Protein AF-A0A3N1LJ69-F1 (afdb_monomer_lite)

Secondary structure (DSSP, 8-state):
---SSS--EEEEEEEPTTSSTT-EEEEEEEHHHHHHHHHHHHS-PPPS-HHHHHHHHHHTHHHHHHHHHHHHHTT--EEETTEEEEEE-HHHHHH--

Foldseek 3Di:
DDDPPPFDWDWDFAFQPPDDPGQTEIEIETLLLLQVVCCVPPVDGDDPDPVSSVVSCVVCVVVSRVLQNVCVVVVNWDDPPPHTYRYHYNVSSVPSD

Radius of gyration: 13.35 Å; chains: 1; bounding box: 34×28×37 Å

Organism: NCBI:txid94

Sequence (97 aa):
MDDCEGQPAVNFRAHVEGTAPRELVSCRIQHAALDMLLTQAAGIGVGDDQSALEAAAEQFRPIILAIATAKFDCGDWLLDGSRKVVVVRLDDVSTAR

Structure (mmCIF, N/CA/C/O backbone):
data_AF-A0A3N1LJ69-F1
#
_entry.id   AF-A0A3N1LJ69-F1
#
loop_
_atom_site.group_PDB
_atom_site.id
_atom_site.type_symbol
_atom_site.label_atom_id
_atom_site.label_alt_id
_atom_site.label_comp_id
_atom_site.label_asym_id
_atom_site.label_entity_id
_atom_site.label_seq_id
_atom_site.pdbx_PDB_ins_code
_atom_site.Cartn_x
_atom_site.Cartn_y
_atom_site.Cartn_z
_atom_site.occupancy
_atom_site.B_iso_or_equiv
_atom_site.auth_seq_id
_atom_site.auth_comp_id
_atom_site.auth_asym_id
_atom_site.auth_atom_id
_atom_site.pdbx_PDB_model_num
ATOM 1 N N . MET A 1 1 ? 14.474 -17.854 13.618 1.00 40.12 1 MET A N 1
ATOM 2 C CA . MET A 1 1 ? 13.307 -17.067 13.176 1.00 40.12 1 MET A CA 1
ATOM 3 C C . MET A 1 1 ? 13.914 -15.815 12.587 1.00 40.12 1 MET A C 1
ATOM 5 O O . MET A 1 1 ? 14.344 -14.967 13.353 1.00 40.12 1 MET A O 1
ATOM 9 N N . ASP A 1 2 ? 14.132 -15.816 11.276 1.00 41.03 2 ASP A N 1
ATOM 10 C CA . ASP A 1 2 ? 14.948 -14.803 10.603 1.00 41.03 2 ASP A CA 1
ATOM 11 C C . ASP A 1 2 ? 14.116 -13.564 10.255 1.00 41.03 2 ASP A C 1
ATOM 13 O O . ASP A 1 2 ? 13.139 -13.639 9.512 1.00 41.03 2 ASP A O 1
ATOM 17 N N . ASP A 1 3 ? 14.522 -12.456 10.872 1.00 48.19 3 ASP A N 1
ATOM 18 C CA . ASP A 1 3 ? 14.743 -11.145 10.262 1.00 48.19 3 ASP A CA 1
ATOM 19 C C . ASP A 1 3 ? 13.624 -10.539 9.390 1.00 48.19 3 ASP A C 1
ATOM 21 O O . ASP A 1 3 ? 13.605 -10.610 8.161 1.00 48.19 3 ASP A O 1
ATOM 25 N N . CYS A 1 4 ? 12.693 -9.848 10.050 1.00 47.31 4 CYS A N 1
ATOM 26 C CA . CYS A 1 4 ? 11.896 -8.789 9.418 1.00 47.31 4 CYS A CA 1
ATOM 27 C C . CYS A 1 4 ? 12.252 -7.387 9.950 1.00 47.31 4 CYS A C 1
ATOM 29 O O . CYS A 1 4 ? 11.560 -6.427 9.612 1.00 47.31 4 CYS A O 1
ATOM 31 N N . GLU A 1 5 ? 13.311 -7.245 10.759 1.00 49.00 5 GLU A N 1
ATOM 32 C CA . GLU A 1 5 ? 13.724 -5.955 11.338 1.00 49.00 5 GLU A CA 1
ATOM 33 C C . GLU A 1 5 ? 14.780 -5.202 10.504 1.00 49.00 5 GLU A C 1
ATOM 35 O O . GLU A 1 5 ? 14.994 -4.017 10.750 1.00 49.00 5 GLU A O 1
ATOM 40 N N . GLY A 1 6 ? 15.382 -5.817 9.477 1.00 48.25 6 GLY A N 1
ATOM 41 C CA . GLY A 1 6 ? 16.432 -5.184 8.665 1.00 48.25 6 GLY A CA 1
ATOM 42 C C . GLY A 1 6 ? 16.048 -4.748 7.246 1.00 48.25 6 GLY A C 1
ATOM 43 O O . GLY A 1 6 ? 16.886 -4.179 6.548 1.00 48.25 6 GLY A O 1
ATOM 44 N N . GLN A 1 7 ? 14.828 -5.020 6.768 1.00 50.56 7 GLN A N 1
ATOM 45 C CA . GLN A 1 7 ? 14.513 -4.774 5.355 1.00 50.56 7 GLN A CA 1
ATOM 46 C C . GLN A 1 7 ? 14.296 -3.278 5.059 1.00 50.56 7 GLN A C 1
ATOM 48 O O . GLN A 1 7 ? 13.489 -2.638 5.743 1.00 50.56 7 GLN A O 1
ATOM 53 N N . PRO A 1 8 ? 14.954 -2.717 4.020 1.00 57.78 8 PRO A N 1
ATOM 54 C CA . PRO A 1 8 ? 14.747 -1.334 3.616 1.00 57.78 8 PRO A CA 1
ATOM 55 C C . PRO A 1 8 ? 13.282 -1.145 3.219 1.00 57.78 8 PRO A C 1
ATOM 57 O O . PRO A 1 8 ? 12.743 -1.828 2.343 1.00 57.78 8 PRO A O 1
ATOM 60 N N . ALA A 1 9 ? 12.610 -0.241 3.922 1.00 64.00 9 ALA A N 1
ATOM 61 C CA . ALA A 1 9 ? 11.202 0.037 3.729 1.00 64.00 9 ALA A CA 1
ATOM 62 C C . ALA A 1 9 ? 10.968 1.540 3.802 1.00 64.00 9 ALA A C 1
ATOM 64 O O . ALA A 1 9 ? 11.461 2.214 4.712 1.00 64.00 9 ALA A O 1
ATOM 65 N N . VAL A 1 10 ? 10.190 2.061 2.858 1.00 71.56 10 VAL A N 1
ATOM 66 C CA . VAL A 1 10 ? 9.851 3.482 2.843 1.00 71.56 10 VAL A CA 1
ATOM 67 C C . VAL A 1 10 ? 8.545 3.677 3.610 1.00 71.56 10 VAL A C 1
ATOM 69 O O . VAL A 1 10 ? 7.577 2.928 3.440 1.00 71.56 10 VAL A O 1
ATOM 72 N N . ASN A 1 11 ? 8.543 4.641 4.530 1.00 71.00 11 ASN A N 1
ATOM 73 C CA . ASN A 1 11 ? 7.414 4.904 5.416 1.00 71.00 11 ASN A CA 1
ATOM 74 C C . ASN A 1 11 ? 6.653 6.130 4.911 1.00 71.00 11 ASN A C 1
ATOM 76 O O . ASN A 1 11 ? 7.230 7.204 4.758 1.00 71.00 11 ASN A O 1
ATOM 80 N N . PHE A 1 12 ? 5.344 5.988 4.740 1.00 66.44 12 PHE A N 1
ATOM 81 C CA . PHE A 1 12 ? 4.441 7.061 4.349 1.00 66.44 12 PHE A CA 1
ATOM 82 C C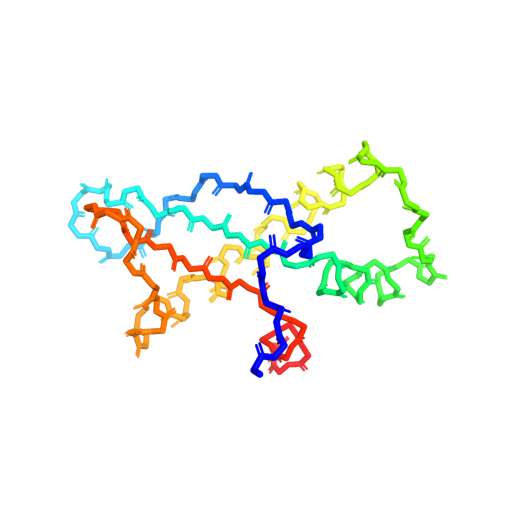 . PHE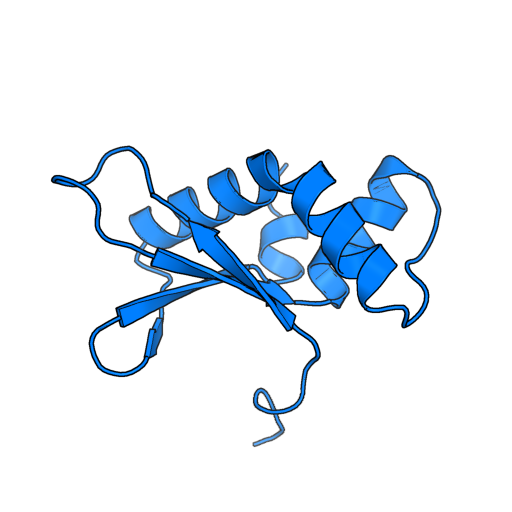 A 1 12 ? 3.362 7.234 5.402 1.00 66.44 12 PHE A C 1
ATOM 84 O O . PHE A 1 12 ? 2.890 6.280 6.021 1.00 66.44 12 PHE A O 1
ATOM 91 N N . ARG A 1 13 ? 2.937 8.480 5.592 1.00 63.62 13 ARG A N 1
ATOM 92 C CA . ARG A 1 13 ? 1.737 8.769 6.375 1.00 63.62 13 ARG A CA 1
ATOM 93 C C . ARG A 1 13 ? 0.543 8.757 5.434 1.00 63.62 13 ARG A C 1
ATOM 95 O O . ARG A 1 13 ? 0.496 9.543 4.487 1.00 63.62 13 ARG A O 1
ATOM 102 N N . ALA A 1 14 ? -0.395 7.861 5.704 1.00 58.88 14 ALA A N 1
ATOM 103 C CA . ALA A 1 14 ? -1.621 7.702 4.947 1.00 58.88 14 ALA A CA 1
ATOM 104 C C . ALA A 1 14 ? -2.818 8.140 5.797 1.00 58.88 14 ALA A C 1
ATOM 106 O O . ALA A 1 14 ? -2.882 7.861 6.995 1.00 58.88 14 ALA A O 1
ATOM 107 N N . HIS A 1 15 ? -3.775 8.822 5.173 1.00 58.06 15 HIS A N 1
ATOM 108 C CA . HIS A 1 15 ? -5.127 8.926 5.712 1.00 58.06 15 HIS A CA 1
ATOM 109 C C . HIS A 1 15 ? -5.973 7.915 4.948 1.00 58.06 15 HIS A C 1
ATOM 111 O O . HIS A 1 15 ? -6.044 7.999 3.724 1.00 58.06 15 HIS A O 1
ATOM 117 N N . VAL A 1 16 ? -6.566 6.960 5.657 1.00 54.16 16 VAL A N 1
ATOM 118 C CA . VAL A 1 16 ? -7.521 6.025 5.059 1.00 54.16 16 VAL A CA 1
ATOM 119 C C . VAL A 1 16 ? -8.876 6.729 4.981 1.00 54.16 16 VAL A C 1
ATOM 121 O O . VAL A 1 16 ? -9.372 7.244 5.987 1.00 54.16 16 VAL A O 1
ATOM 124 N N . GLU A 1 17 ? -9.447 6.820 3.781 1.00 49.53 17 GLU A N 1
ATOM 125 C CA . GLU A 1 17 ? -10.811 7.320 3.593 1.00 49.53 17 GLU A CA 1
ATOM 126 C C . GLU A 1 17 ? -11.815 6.228 3.997 1.00 49.53 17 GLU A C 1
ATOM 128 O O . GLU A 1 17 ? -11.645 5.075 3.624 1.00 49.53 17 GLU A O 1
ATOM 133 N N . GLY A 1 18 ? -12.860 6.577 4.758 1.00 51.00 18 GLY A N 1
ATOM 134 C CA . GLY A 1 18 ? -13.954 5.651 5.107 1.00 51.00 18 GLY A CA 1
ATOM 135 C C . GLY A 1 18 ? -14.117 5.330 6.598 1.00 51.00 18 GLY A C 1
ATOM 136 O O . GLY A 1 18 ? -15.201 4.929 7.015 1.00 51.00 18 GLY A O 1
ATOM 137 N N . THR A 1 19 ? -13.112 5.594 7.434 1.00 47.91 19 THR A N 1
ATOM 138 C CA . THR A 1 19 ? -13.235 5.500 8.901 1.00 47.91 19 THR A CA 1
ATOM 139 C C . THR A 1 19 ? -13.458 6.868 9.550 1.00 47.91 19 THR A C 1
ATOM 141 O O . THR A 1 19 ? -13.047 7.897 9.009 1.00 47.91 19 THR A O 1
ATOM 144 N N . ALA A 1 20 ? -14.121 6.880 10.716 1.00 39.56 20 ALA A N 1
ATOM 145 C CA . ALA A 1 20 ? -14.333 8.059 11.568 1.00 39.56 20 ALA A CA 1
ATOM 146 C C . ALA A 1 20 ? -13.056 8.930 11.675 1.00 39.56 20 ALA A C 1
ATOM 148 O O . ALA A 1 20 ? -11.947 8.415 11.530 1.00 39.56 20 ALA A O 1
ATOM 149 N N . PRO A 1 21 ? -13.183 10.257 11.862 1.00 45.31 21 PRO A N 1
ATOM 150 C CA . PRO A 1 21 ? -12.248 11.234 11.314 1.00 45.31 21 PRO A CA 1
ATOM 151 C C . PRO A 1 21 ? -10.782 10.924 11.652 1.00 45.31 21 PRO A C 1
ATOM 153 O O . PRO A 1 21 ? -10.354 11.088 12.789 1.00 45.31 21 PRO A O 1
ATOM 156 N N . ARG A 1 22 ? -10.005 10.594 10.609 1.00 49.31 22 ARG A N 1
ATOM 157 C CA . ARG A 1 22 ? -8.535 10.692 10.555 1.00 49.31 22 ARG A CA 1
ATOM 158 C C . ARG A 1 22 ? -7.766 9.787 11.527 1.00 49.31 22 ARG A C 1
ATOM 160 O O . ARG A 1 22 ? -6.884 10.264 12.242 1.00 49.31 22 ARG A O 1
ATOM 167 N N . GLU A 1 23 ? -8.013 8.480 11.505 1.00 52.41 23 GLU A N 1
ATOM 168 C CA . GLU A 1 23 ? -7.026 7.545 12.056 1.00 52.41 23 GLU A CA 1
ATOM 169 C C . GLU A 1 23 ? -5.778 7.584 11.149 1.00 52.41 23 GLU A C 1
ATOM 171 O O . GLU A 1 23 ? -5.809 7.174 9.990 1.00 52.41 23 GLU A O 1
ATOM 176 N N . LEU A 1 24 ? -4.700 8.206 11.638 1.00 56.97 24 LEU A N 1
ATOM 177 C CA . LEU A 1 24 ? -3.408 8.264 10.950 1.00 56.97 24 LEU A CA 1
ATOM 178 C C . LEU A 1 24 ? -2.831 6.850 10.905 1.00 56.97 24 LEU A C 1
ATOM 180 O O . LEU A 1 24 ? -2.319 6.357 11.912 1.00 56.97 24 LEU A O 1
ATOM 184 N N . VAL A 1 25 ? -2.905 6.216 9.739 1.00 67.94 25 VAL A N 1
ATOM 185 C CA . VAL A 1 25 ? -2.304 4.905 9.511 1.00 67.94 25 VAL A CA 1
ATOM 186 C C . VAL A 1 25 ? -0.891 5.125 8.986 1.00 67.94 25 VAL A C 1
ATOM 188 O O . VAL A 1 25 ? -0.670 5.804 7.976 1.00 67.94 25 VAL A O 1
ATOM 191 N N . SER A 1 26 ? 0.094 4.569 9.689 1.00 77.75 26 SER A N 1
ATOM 192 C CA . SER A 1 26 ? 1.453 4.505 9.156 1.00 77.75 26 SER A CA 1
ATOM 193 C C . SER A 1 26 ? 1.471 3.426 8.079 1.00 77.75 26 SER A C 1
ATOM 195 O O . SER A 1 26 ? 1.229 2.258 8.369 1.00 77.75 26 SER A O 1
ATOM 197 N N . CYS A 1 27 ? 1.740 3.803 6.835 1.00 79.94 27 CYS A N 1
ATOM 198 C CA . CYS A 1 27 ? 1.912 2.856 5.746 1.00 79.94 27 CYS A CA 1
ATOM 199 C C . CYS A 1 27 ? 3.405 2.604 5.552 1.00 79.94 27 CYS A C 1
ATOM 201 O O . CYS A 1 27 ? 4.185 3.544 5.406 1.00 79.94 27 CYS A O 1
ATOM 203 N N . ARG A 1 28 ? 3.816 1.342 5.534 1.00 81.94 28 ARG A N 1
ATOM 204 C CA . ARG A 1 28 ? 5.193 0.950 5.233 1.00 81.94 28 ARG A CA 1
ATOM 205 C C . ARG A 1 28 ? 5.186 0.077 3.993 1.00 81.94 28 ARG A C 1
ATOM 207 O O . ARG A 1 28 ? 4.553 -0.969 4.011 1.00 81.94 28 ARG A O 1
ATOM 214 N N . ILE A 1 29 ? 5.895 0.474 2.945 1.00 82.81 29 ILE A N 1
ATOM 215 C CA . ILE A 1 29 ? 6.090 -0.378 1.767 1.00 82.81 29 ILE A CA 1
ATOM 216 C C . ILE A 1 29 ? 7.486 -0.989 1.786 1.00 82.81 29 ILE A C 1
ATOM 218 O O . ILE A 1 29 ? 8.467 -0.304 2.082 1.00 82.81 29 ILE A O 1
ATOM 222 N N . GLN A 1 30 ? 7.577 -2.280 1.479 1.00 84.81 30 GLN A N 1
ATOM 223 C CA . GLN A 1 30 ? 8.864 -2.954 1.308 1.00 84.81 30 GLN A CA 1
ATOM 224 C C . GLN A 1 30 ? 9.528 -2.540 -0.007 1.00 84.81 30 GLN A C 1
ATOM 226 O O . GLN A 1 30 ? 8.847 -2.412 -1.024 1.00 84.81 30 GLN A O 1
ATOM 231 N N . HIS A 1 31 ? 10.860 -2.415 -0.008 1.00 81.94 31 HIS A N 1
ATOM 232 C CA . HIS A 1 31 ? 11.628 -2.123 -1.221 1.00 81.94 31 HIS A CA 1
ATOM 233 C C . HIS A 1 31 ? 11.272 -3.079 -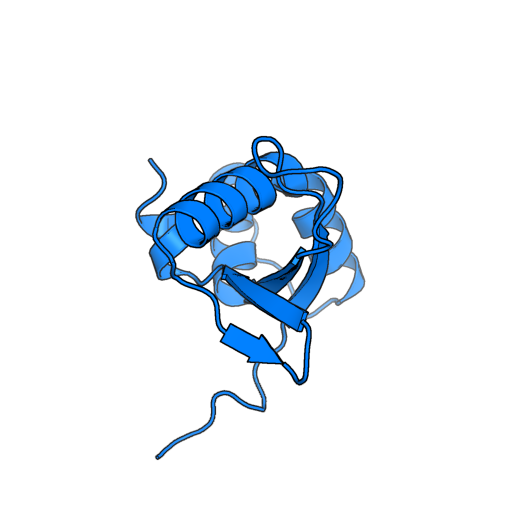2.371 1.00 81.94 31 HIS A C 1
ATOM 235 O O . HIS A 1 31 ? 10.958 -2.614 -3.457 1.00 81.94 31 HIS A O 1
ATOM 241 N N . ALA A 1 32 ? 11.183 -4.388 -2.121 1.00 82.12 32 ALA A N 1
ATOM 242 C CA . ALA A 1 32 ? 10.811 -5.361 -3.153 1.00 82.12 32 ALA A CA 1
ATOM 243 C C . ALA A 1 32 ? 9.440 -5.075 -3.800 1.00 82.12 32 ALA A C 1
ATOM 245 O O . ALA A 1 32 ? 9.286 -5.192 -5.012 1.00 82.12 32 ALA A O 1
ATOM 246 N N . ALA A 1 33 ? 8.446 -4.670 -3.003 1.00 82.94 33 ALA A N 1
ATOM 247 C CA . ALA A 1 33 ? 7.112 -4.332 -3.502 1.00 82.94 33 ALA A CA 1
ATOM 248 C C . ALA A 1 33 ? 7.149 -3.098 -4.412 1.00 82.94 33 ALA A C 1
ATOM 250 O O . ALA A 1 33 ? 6.473 -3.039 -5.436 1.00 82.94 33 ALA A O 1
ATOM 251 N N . LEU A 1 34 ? 7.975 -2.126 -4.034 1.00 80.50 34 LEU A N 1
ATOM 252 C CA . LEU A 1 34 ? 8.189 -0.909 -4.791 1.00 80.50 34 LEU A CA 1
ATOM 253 C C . LEU A 1 34 ? 8.968 -1.177 -6.089 1.00 80.50 34 LEU A C 1
ATOM 255 O O . LEU A 1 34 ? 8.548 -0.726 -7.151 1.00 80.50 34 LEU A O 1
ATOM 259 N N . ASP A 1 35 ? 10.034 -1.974 -6.026 1.00 81.25 35 ASP A N 1
ATOM 260 C CA . ASP A 1 35 ? 10.828 -2.395 -7.184 1.00 81.25 35 ASP A CA 1
ATOM 261 C C . ASP A 1 35 ? 9.980 -3.144 -8.224 1.00 81.25 35 ASP A C 1
ATOM 263 O O . ASP A 1 35 ? 10.080 -2.886 -9.425 1.00 81.25 35 ASP A O 1
ATOM 267 N N . MET A 1 36 ? 9.044 -3.987 -7.775 1.00 82.38 36 MET A N 1
ATOM 268 C CA . MET A 1 36 ? 8.088 -4.644 -8.667 1.00 82.38 36 MET A CA 1
ATOM 269 C C . MET A 1 36 ? 7.162 -3.644 -9.375 1.00 82.38 36 MET A C 1
ATOM 271 O O . MET A 1 36 ? 6.887 -3.813 -10.565 1.00 82.38 36 MET A O 1
ATOM 275 N N . LEU A 1 37 ? 6.673 -2.604 -8.688 1.00 79.88 37 LEU A N 1
ATOM 276 C CA . LEU A 1 37 ? 5.850 -1.557 -9.318 1.00 79.88 37 LEU A CA 1
ATOM 277 C C . LEU A 1 37 ? 6.629 -0.821 -10.412 1.00 79.88 37 LEU A C 1
ATOM 279 O O . LEU A 1 37 ? 6.091 -0.551 -11.486 1.00 79.88 37 LEU A O 1
ATOM 283 N N . LEU A 1 38 ? 7.908 -0.547 -10.166 1.00 78.00 38 LEU A N 1
ATOM 284 C CA . LEU A 1 38 ? 8.779 0.175 -11.096 1.00 78.00 38 LEU A CA 1
ATOM 285 C C . LEU A 1 38 ? 9.189 -0.672 -12.285 1.00 78.00 38 LEU A C 1
ATOM 287 O O . LEU A 1 38 ? 9.100 -0.214 -13.425 1.00 78.00 38 LEU A O 1
ATOM 291 N N . THR A 1 39 ? 9.534 -1.931 -12.037 1.00 80.06 39 THR A N 1
ATOM 292 C CA . THR A 1 39 ? 9.792 -2.905 -13.092 1.00 80.06 39 THR A CA 1
ATOM 293 C C . THR A 1 39 ? 8.564 -3.057 -13.991 1.00 80.06 39 THR A C 1
ATOM 295 O O . THR A 1 39 ? 8.702 -3.063 -15.212 1.00 80.06 39 THR A O 1
ATOM 298 N N . GLN A 1 40 ? 7.353 -3.101 -13.423 1.00 74.06 40 GLN A N 1
ATOM 299 C CA . GLN A 1 40 ? 6.117 -3.186 -14.210 1.00 74.06 40 GLN A CA 1
ATOM 300 C C . GLN A 1 40 ? 5.811 -1.912 -15.008 1.00 74.06 40 GLN A C 1
ATOM 302 O O . GLN A 1 40 ? 5.343 -2.006 -16.141 1.00 74.06 40 GLN A O 1
ATOM 307 N N . ALA A 1 41 ? 6.055 -0.728 -14.445 1.00 73.19 41 ALA A N 1
ATOM 308 C CA . ALA A 1 41 ? 5.690 0.533 -15.090 1.00 73.19 41 ALA A CA 1
ATOM 309 C C . ALA A 1 41 ? 6.730 1.045 -16.095 1.00 73.19 41 ALA A C 1
ATOM 311 O O . ALA A 1 41 ? 6.363 1.632 -17.112 1.00 73.19 41 ALA A O 1
ATOM 312 N N . ALA A 1 42 ? 8.017 0.867 -15.798 1.00 66.81 42 ALA A N 1
ATOM 313 C CA . ALA A 1 42 ? 9.116 1.455 -16.557 1.00 66.81 42 ALA A CA 1
ATOM 314 C C . ALA A 1 42 ? 10.056 0.410 -17.176 1.00 66.81 42 ALA A C 1
ATOM 316 O O . ALA A 1 42 ? 10.857 0.764 -18.037 1.00 66.81 42 ALA A O 1
ATOM 317 N N . GLY A 1 43 ? 9.993 -0.860 -16.754 1.00 62.50 43 GLY A N 1
ATOM 318 C CA . GLY A 1 43 ? 11.013 -1.857 -17.105 1.00 62.50 43 GLY A CA 1
ATOM 319 C C . GLY A 1 43 ? 12.390 -1.538 -16.511 1.00 62.50 43 GLY A C 1
ATOM 320 O O . GLY A 1 43 ? 13.398 -2.056 -16.985 1.00 62.50 43 GLY A O 1
ATOM 321 N N . ILE A 1 44 ? 12.436 -0.656 -15.508 1.00 60.97 44 ILE A N 1
ATOM 322 C CA . ILE A 1 44 ? 13.650 -0.180 -14.844 1.00 60.97 44 ILE A CA 1
ATOM 323 C C . ILE A 1 44 ? 13.604 -0.694 -13.405 1.00 60.97 44 ILE A C 1
ATOM 325 O O . ILE A 1 44 ? 12.657 -0.387 -12.683 1.00 60.97 44 ILE A O 1
ATOM 329 N N . GLY A 1 45 ? 14.613 -1.469 -13.005 1.00 58.16 45 GLY A N 1
ATOM 330 C CA . GLY A 1 45 ? 14.820 -1.833 -11.602 1.00 58.16 45 GLY A CA 1
ATOM 331 C C . GLY A 1 45 ? 15.335 -0.632 -10.815 1.00 58.16 45 GLY A C 1
ATOM 332 O O . GLY A 1 45 ? 16.109 0.178 -11.338 1.00 58.16 45 GLY A O 1
ATOM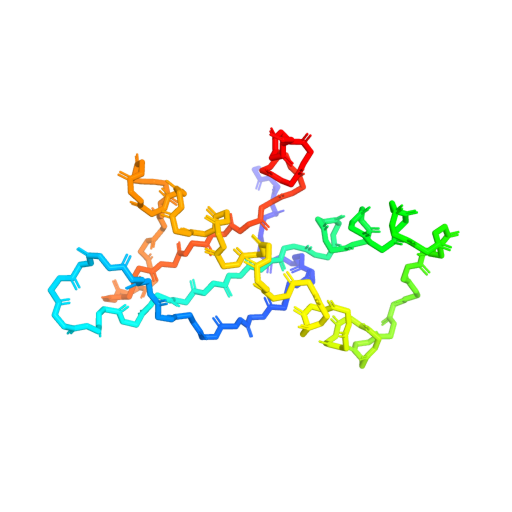 333 N N . VAL A 1 46 ? 14.899 -0.491 -9.570 1.00 61.72 46 VAL A N 1
ATOM 334 C CA . VAL A 1 46 ? 15.378 0.581 -8.700 1.00 61.72 46 VAL A CA 1
ATOM 335 C C . VAL A 1 46 ? 16.769 0.204 -8.231 1.00 61.72 46 VAL A C 1
ATOM 337 O O . VAL A 1 46 ? 16.975 -0.853 -7.643 1.00 61.72 46 VAL A O 1
ATOM 340 N N . GLY A 1 47 ? 17.753 1.057 -8.508 1.00 61.03 47 GLY A N 1
ATOM 341 C CA . GLY A 1 47 ? 19.026 0.956 -7.797 1.00 61.03 47 GLY A CA 1
ATOM 342 C C . GLY A 1 47 ? 18.811 1.189 -6.298 1.00 61.03 47 GLY A C 1
ATOM 343 O O . GLY A 1 47 ? 17.803 1.765 -5.905 1.00 61.03 47 GLY A O 1
ATOM 344 N N . ASP A 1 48 ? 19.777 0.833 -5.455 1.00 65.19 48 ASP A N 1
ATOM 345 C CA . ASP A 1 48 ? 19.746 1.058 -3.994 1.00 65.19 48 ASP A CA 1
ATOM 346 C C . ASP A 1 48 ?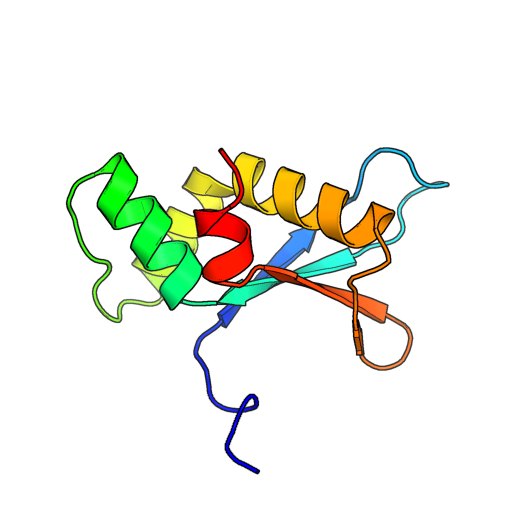 19.716 2.551 -3.559 1.00 65.19 48 ASP A C 1
ATOM 348 O O . ASP A 1 48 ? 19.954 2.893 -2.400 1.00 65.19 48 ASP A O 1
ATOM 352 N N . ASP A 1 49 ? 19.413 3.474 -4.474 1.00 73.19 49 ASP A N 1
ATOM 353 C CA . ASP A 1 49 ? 19.287 4.903 -4.221 1.00 73.19 49 ASP A CA 1
ATOM 354 C C . ASP A 1 49 ? 17.983 5.225 -3.475 1.00 73.19 49 ASP A C 1
ATOM 356 O O . ASP A 1 49 ? 16.880 5.201 -4.029 1.00 73.19 49 ASP A O 1
ATOM 360 N N . GLN A 1 50 ? 18.122 5.629 -2.211 1.00 71.56 50 GLN A N 1
ATOM 361 C CA . GLN A 1 50 ? 17.010 6.037 -1.346 1.00 71.56 50 GLN A CA 1
ATOM 362 C C . GLN A 1 50 ? 16.119 7.115 -1.991 1.00 71.56 50 GLN A C 1
ATOM 364 O O . GLN A 1 50 ? 14.896 7.051 -1.884 1.00 71.56 50 GLN A O 1
ATOM 369 N N . SER A 1 51 ? 16.703 8.077 -2.711 1.00 75.50 51 SER A N 1
ATOM 370 C CA . SER A 1 51 ? 15.935 9.128 -3.392 1.00 75.50 51 SER A CA 1
ATOM 371 C C . SER A 1 51 ? 15.112 8.603 -4.573 1.00 75.50 51 SER A C 1
ATOM 373 O O . SER A 1 51 ? 14.022 9.115 -4.829 1.00 75.50 51 SER A O 1
ATOM 375 N N . ALA A 1 52 ? 15.592 7.573 -5.279 1.00 73.81 52 ALA A N 1
ATOM 376 C CA . ALA A 1 52 ? 14.830 6.922 -6.343 1.00 73.81 52 ALA A CA 1
ATOM 377 C C . ALA A 1 52 ? 13.641 6.145 -5.762 1.00 73.81 52 ALA A C 1
ATOM 379 O O . ALA A 1 52 ? 12.540 6.195 -6.312 1.00 73.81 52 ALA A O 1
ATOM 380 N N . LEU A 1 53 ? 13.838 5.509 -4.604 1.00 73.69 53 LEU A N 1
ATOM 381 C CA . LEU A 1 53 ? 12.775 4.831 -3.868 1.00 73.69 53 LEU A CA 1
ATOM 382 C C . LEU A 1 53 ? 11.702 5.800 -3.373 1.00 73.69 53 LEU A C 1
ATOM 384 O O . LEU A 1 53 ? 10.512 5.551 -3.548 1.00 73.69 53 LEU A O 1
ATOM 388 N N . GLU A 1 54 ? 12.087 6.935 -2.798 1.00 78.12 54 GLU A N 1
ATOM 389 C CA . GLU A 1 54 ? 11.119 7.950 -2.376 1.00 78.12 54 GLU A CA 1
ATOM 390 C C . GLU A 1 54 ? 10.330 8.518 -3.563 1.00 78.12 54 GLU A C 1
ATOM 392 O O . GLU A 1 54 ? 9.103 8.614 -3.493 1.00 78.12 54 GLU A O 1
ATOM 397 N N . ALA A 1 55 ? 11.007 8.824 -4.675 1.00 81.06 55 ALA A N 1
ATOM 398 C CA . ALA A 1 55 ? 10.360 9.325 -5.887 1.00 81.06 55 ALA A CA 1
ATOM 399 C C . ALA A 1 55 ? 9.367 8.311 -6.468 1.00 81.06 55 ALA A C 1
ATOM 401 O O . ALA A 1 55 ? 8.237 8.661 -6.816 1.00 81.06 55 ALA A O 1
ATOM 402 N N . ALA A 1 56 ? 9.763 7.042 -6.528 1.00 78.94 56 ALA A N 1
ATOM 403 C CA . ALA A 1 56 ? 8.899 5.982 -7.002 1.00 78.94 56 ALA A CA 1
ATOM 404 C C . ALA A 1 56 ? 7.690 5.763 -6.097 1.00 78.94 56 ALA A C 1
ATOM 406 O O . ALA A 1 56 ? 6.568 5.586 -6.562 1.00 78.94 56 ALA A O 1
ATOM 407 N N . ALA A 1 57 ? 7.895 5.784 -4.788 1.00 80.31 57 ALA A N 1
ATOM 408 C CA . ALA A 1 57 ? 6.800 5.576 -3.868 1.00 80.31 57 ALA A CA 1
ATOM 409 C C . ALA A 1 57 ? 5.815 6.752 -3.859 1.00 80.31 57 ALA A C 1
ATOM 411 O O . ALA A 1 57 ? 4.623 6.527 -3.676 1.00 80.31 57 ALA A O 1
ATOM 412 N N . GLU A 1 58 ? 6.270 7.982 -4.124 1.00 83.00 58 GLU A N 1
ATOM 413 C CA . GLU A 1 58 ? 5.378 9.115 -4.398 1.00 83.00 58 GLU A CA 1
ATOM 414 C C . GLU A 1 58 ? 4.627 8.922 -5.731 1.00 83.00 58 GLU A C 1
ATOM 416 O O . GLU A 1 58 ? 3.417 9.139 -5.792 1.00 83.00 58 GLU A O 1
ATOM 421 N N . GLN A 1 59 ? 5.296 8.427 -6.780 1.00 83.06 59 GLN A N 1
ATOM 422 C CA . GLN A 1 59 ? 4.663 8.109 -8.068 1.00 83.06 59 GLN A CA 1
ATOM 423 C C . GLN A 1 59 ? 3.555 7.051 -7.929 1.00 83.06 59 GLN A C 1
ATOM 425 O O . GLN A 1 59 ? 2.476 7.206 -8.504 1.00 83.06 59 GLN A O 1
ATOM 430 N N . PHE A 1 60 ? 3.795 5.990 -7.154 1.00 83.75 60 PHE A N 1
ATOM 431 C CA . PHE A 1 60 ? 2.831 4.908 -6.922 1.00 83.75 60 PHE A CA 1
ATOM 432 C C . PHE A 1 60 ? 1.967 5.101 -5.680 1.00 83.75 60 PHE A C 1
ATOM 434 O O . PHE A 1 60 ? 1.138 4.244 -5.371 1.00 83.75 60 PHE A O 1
ATOM 441 N N . ARG A 1 61 ? 2.093 6.237 -4.991 1.00 82.75 61 ARG A N 1
ATOM 442 C CA . ARG A 1 61 ? 1.326 6.564 -3.791 1.00 82.75 61 ARG A CA 1
ATOM 443 C C . ARG A 1 61 ? -0.167 6.243 -3.889 1.00 82.75 61 ARG A C 1
ATOM 445 O O . ARG A 1 61 ? -0.656 5.622 -2.949 1.00 82.75 61 ARG A O 1
ATOM 452 N N . PRO A 1 62 ? -0.912 6.588 -4.960 1.00 82.88 62 PRO A N 1
ATOM 453 C CA . PRO A 1 62 ? -2.333 6.241 -5.037 1.00 82.88 62 PRO A CA 1
ATOM 454 C C . PRO A 1 62 ? -2.590 4.726 -4.977 1.00 82.88 62 PRO A C 1
ATOM 456 O O . PRO A 1 62 ? -3.514 4.298 -4.292 1.00 82.88 62 PRO A O 1
ATOM 459 N N . ILE A 1 63 ? -1.751 3.910 -5.623 1.00 83.94 63 ILE A N 1
ATOM 460 C CA . ILE A 1 63 ? -1.869 2.442 -5.605 1.00 83.94 63 ILE A CA 1
ATOM 461 C C . ILE A 1 63 ? -1.516 1.902 -4.217 1.00 83.94 63 ILE A C 1
ATOM 463 O O . ILE A 1 63 ? -2.261 1.108 -3.648 1.00 83.94 63 ILE A O 1
ATOM 467 N N . ILE A 1 64 ? -0.410 2.379 -3.642 1.00 83.62 64 ILE A N 1
ATOM 468 C CA . ILE A 1 64 ? 0.054 1.977 -2.308 1.00 83.62 64 ILE A CA 1
ATOM 469 C C . ILE A 1 64 ? -1.019 2.284 -1.255 1.00 83.62 64 ILE A C 1
ATOM 471 O O . ILE A 1 64 ? -1.301 1.448 -0.399 1.00 83.62 64 ILE A O 1
ATOM 475 N N . LEU A 1 65 ? -1.652 3.457 -1.337 1.00 81.94 65 LEU A N 1
ATOM 476 C CA . LEU A 1 65 ? -2.736 3.859 -0.442 1.00 81.94 65 LEU A CA 1
ATOM 477 C C . LEU A 1 65 ? -4.001 3.018 -0.630 1.00 81.94 65 LEU A C 1
ATOM 479 O O . LEU A 1 65 ? -4.633 2.667 0.365 1.00 81.94 65 LEU A O 1
ATOM 483 N N . ALA A 1 66 ? -4.364 2.677 -1.869 1.00 83.94 66 ALA A N 1
ATOM 484 C CA . ALA A 1 66 ? -5.508 1.812 -2.147 1.00 83.94 66 ALA A CA 1
ATOM 485 C C . ALA A 1 66 ? -5.311 0.409 -1.551 1.00 83.94 66 ALA A C 1
ATOM 487 O O . ALA A 1 66 ? -6.193 -0.094 -0.857 1.00 83.94 66 ALA A O 1
ATOM 488 N N . ILE A 1 67 ? -4.125 -0.181 -1.733 1.00 86.38 67 ILE A N 1
ATOM 489 C CA . ILE A 1 67 ? -3.765 -1.473 -1.130 1.00 86.38 67 ILE A CA 1
ATOM 490 C C . ILE A 1 67 ? -3.766 -1.366 0.395 1.00 86.38 67 ILE A C 1
ATOM 492 O O . ILE A 1 67 ? -4.346 -2.208 1.076 1.00 86.38 67 ILE A O 1
ATOM 496 N N . ALA A 1 68 ? -3.152 -0.316 0.946 1.00 84.06 68 ALA A N 1
ATOM 497 C CA . ALA A 1 68 ? -3.101 -0.122 2.388 1.00 84.06 68 ALA A CA 1
ATOM 498 C C . ALA A 1 68 ? -4.500 0.036 3.006 1.00 84.06 68 ALA A C 1
ATOM 500 O O . ALA A 1 68 ? -4.752 -0.494 4.084 1.00 84.06 68 ALA A O 1
ATOM 501 N N . THR A 1 69 ? -5.409 0.719 2.308 1.00 83.19 69 THR A N 1
ATOM 502 C CA . THR A 1 69 ? -6.818 0.866 2.702 1.00 83.19 69 THR A CA 1
ATOM 503 C C . THR A 1 69 ? -7.524 -0.484 2.696 1.00 83.19 69 THR A C 1
ATOM 505 O O . THR A 1 69 ? -8.056 -0.888 3.723 1.00 83.19 69 THR A O 1
ATOM 508 N N . ALA A 1 70 ? -7.430 -1.238 1.596 1.00 84.50 70 ALA A N 1
ATOM 509 C CA . ALA A 1 70 ? -8.039 -2.563 1.498 1.00 84.50 70 ALA A CA 1
ATOM 510 C C . ALA A 1 70 ? -7.536 -3.516 2.597 1.00 84.50 70 ALA A C 1
ATOM 512 O O . ALA A 1 70 ? -8.327 -4.193 3.251 1.00 84.50 70 ALA A O 1
ATOM 513 N N . LYS A 1 71 ? -6.224 -3.522 2.863 1.00 86.06 71 LYS A N 1
ATOM 514 C CA . LYS A 1 71 ? -5.632 -4.296 3.964 1.00 86.06 71 LYS A CA 1
ATOM 515 C C . LYS A 1 71 ? -6.153 -3.844 5.323 1.00 86.06 71 LYS A C 1
ATOM 517 O O . LYS A 1 71 ? -6.480 -4.681 6.161 1.00 86.06 71 LYS A O 1
ATOM 522 N N . PHE A 1 72 ? -6.252 -2.534 5.536 1.00 83.69 72 PHE A N 1
ATOM 523 C CA . PHE A 1 72 ? -6.777 -1.980 6.775 1.00 83.69 72 PHE A CA 1
ATOM 524 C C . PHE A 1 72 ? -8.224 -2.418 7.030 1.00 83.69 72 PHE A C 1
ATOM 526 O O . PHE A 1 72 ? -8.526 -2.883 8.131 1.00 83.69 72 PHE A O 1
ATOM 533 N N . ASP A 1 73 ? -9.084 -2.339 6.010 1.00 83.06 73 ASP A N 1
ATOM 534 C CA . ASP A 1 73 ? -10.479 -2.795 6.058 1.00 83.06 73 ASP A CA 1
ATOM 535 C C . ASP A 1 73 ? -10.590 -4.305 6.317 1.00 83.06 73 ASP A C 1
ATOM 537 O O . ASP A 1 73 ? -11.470 -4.753 7.052 1.00 83.06 73 ASP A O 1
ATOM 541 N N . CYS A 1 74 ? -9.659 -5.100 5.783 1.00 83.56 74 CYS A N 1
ATOM 542 C CA . CYS A 1 74 ? -9.564 -6.533 6.064 1.00 83.56 74 CYS A CA 1
ATOM 543 C C . CYS A 1 74 ? -8.998 -6.864 7.457 1.00 83.56 74 CYS A C 1
ATOM 545 O O . CYS A 1 74 ? -8.963 -8.035 7.834 1.00 83.56 74 CYS A O 1
ATOM 547 N N . GLY A 1 75 ? -8.555 -5.868 8.231 1.00 84.56 75 GLY A N 1
ATOM 548 C CA . GLY A 1 75 ? -7.924 -6.080 9.532 1.00 84.56 75 GLY A CA 1
ATOM 549 C C . GLY A 1 75 ? -6.449 -6.496 9.467 1.00 84.56 75 GLY A C 1
ATOM 550 O O . GLY A 1 75 ? -5.886 -6.870 10.494 1.00 84.56 75 GLY A O 1
ATOM 551 N N . ASP A 1 76 ? -5.812 -6.424 8.294 1.00 86.00 76 ASP A N 1
ATOM 552 C CA . ASP A 1 76 ? -4.402 -6.773 8.086 1.00 86.00 76 ASP A CA 1
ATOM 553 C C . ASP A 1 76 ? -3.492 -5.570 8.389 1.00 86.00 76 ASP A C 1
ATOM 555 O O . ASP A 1 76 ? -2.970 -4.875 7.511 1.00 86.00 76 ASP A O 1
ATOM 559 N N . TRP A 1 77 ? -3.344 -5.289 9.681 1.00 87.38 77 TRP A N 1
ATOM 560 C CA . TRP A 1 77 ? -2.477 -4.246 10.220 1.00 87.38 77 TRP A CA 1
ATOM 561 C C . TRP A 1 77 ? -1.763 -4.726 11.482 1.00 87.38 77 TRP A C 1
ATOM 563 O O . TRP A 1 77 ? -2.210 -5.619 12.198 1.00 87.38 77 TRP A O 1
ATOM 573 N N . LEU A 1 78 ? -0.627 -4.100 11.765 1.00 84.50 78 LEU A N 1
ATOM 574 C CA . LEU A 1 78 ? 0.182 -4.326 12.955 1.00 84.50 78 LEU A CA 1
ATOM 575 C C . LEU A 1 78 ? -0.034 -3.190 13.957 1.00 84.50 78 LEU A C 1
ATOM 577 O O . LEU A 1 78 ? -0.385 -2.072 13.576 1.00 84.50 78 LEU A O 1
ATOM 581 N N . LEU A 1 79 ? 0.208 -3.461 15.239 1.00 83.75 79 LEU A N 1
ATOM 582 C CA . LEU A 1 79 ? 0.281 -2.425 16.269 1.00 83.75 79 LEU A CA 1
ATOM 583 C C . LEU A 1 79 ? 1.738 -2.068 16.532 1.00 83.75 79 LEU A C 1
ATOM 585 O O . LEU A 1 79 ? 2.507 -2.898 17.009 1.00 83.75 79 LEU A O 1
ATOM 589 N N . ASP A 1 80 ? 2.084 -0.816 16.259 1.00 78.81 80 ASP A N 1
ATOM 590 C CA . ASP A 1 80 ? 3.334 -0.195 16.683 1.00 78.81 80 ASP A CA 1
ATOM 591 C C . ASP A 1 80 ? 3.016 0.774 17.828 1.00 78.81 80 ASP A C 1
ATOM 593 O O . ASP A 1 80 ? 2.542 1.901 17.633 1.00 78.81 80 ASP A O 1
ATOM 597 N N . GLY A 1 81 ? 3.154 0.278 19.060 1.00 81.56 81 GLY A N 1
ATOM 598 C CA . GLY A 1 81 ? 2.664 0.967 20.252 1.00 81.56 81 GLY A CA 1
ATOM 599 C C . GLY A 1 81 ? 1.146 1.168 20.202 1.00 81.56 81 GLY A C 1
ATOM 600 O O . GLY A 1 81 ? 0.382 0.209 20.261 1.00 81.56 81 GLY A O 1
ATOM 601 N N . SER A 1 82 ? 0.701 2.424 20.107 1.00 79.44 82 SER A N 1
ATOM 602 C CA . SER A 1 82 ? -0.719 2.792 19.986 1.00 79.44 82 SER A CA 1
ATOM 603 C C . SER A 1 82 ? -1.173 3.057 18.549 1.00 79.44 82 SER A C 1
ATOM 605 O O . SER A 1 82 ? -2.317 3.455 18.330 1.00 79.44 82 SER A O 1
ATOM 607 N N . ARG A 1 83 ? -0.287 2.883 17.562 1.00 78.00 83 ARG A N 1
ATOM 608 C CA . ARG A 1 83 ? -0.559 3.212 16.161 1.00 78.00 83 ARG A CA 1
ATOM 609 C C . ARG A 1 83 ? -0.776 1.949 15.348 1.00 78.00 83 ARG A C 1
ATOM 611 O O . ARG A 1 83 ? -0.018 0.991 15.469 1.00 78.00 83 ARG A O 1
ATOM 618 N N . LYS A 1 84 ? -1.779 1.981 14.473 1.00 83.12 84 LYS A N 1
ATOM 619 C CA . LYS A 1 84 ? -1.965 0.946 13.457 1.00 83.12 84 LYS A CA 1
ATOM 620 C C . LYS A 1 84 ? -1.016 1.205 12.291 1.00 83.12 84 LYS A C 1
ATOM 622 O O . LYS A 1 84 ? -0.938 2.323 11.772 1.00 83.12 84 LYS A O 1
ATOM 627 N N . VAL A 1 85 ? -0.294 0.165 11.899 1.00 83.06 85 VAL A N 1
ATOM 628 C CA . VAL A 1 85 ? 0.675 0.187 10.806 1.00 83.06 85 VAL A CA 1
ATOM 629 C C . VAL A 1 85 ? 0.263 -0.842 9.773 1.00 83.06 85 VAL A C 1
ATOM 631 O O . VAL A 1 85 ? 0.186 -2.030 10.074 1.00 83.06 85 VAL A O 1
ATOM 634 N N . VAL A 1 86 ? 0.029 -0.399 8.544 1.00 86.31 86 VAL A N 1
ATOM 635 C CA . VAL A 1 86 ? -0.204 -1.306 7.421 1.00 86.31 86 VAL A CA 1
ATOM 636 C C . VAL A 1 86 ? 1.106 -1.477 6.673 1.00 86.31 86 VAL A C 1
ATOM 638 O O . VAL A 1 86 ? 1.749 -0.496 6.293 1.00 86.31 86 VAL A O 1
ATOM 641 N N . VAL A 1 87 ? 1.512 -2.727 6.474 1.00 86.00 87 VAL A N 1
ATOM 642 C CA . VAL A 1 87 ? 2.721 -3.056 5.721 1.00 86.00 87 VAL A CA 1
ATOM 643 C C . VAL A 1 87 ? 2.310 -3.576 4.353 1.00 86.00 87 VAL A C 1
ATOM 645 O O . VAL A 1 87 ? 1.739 -4.656 4.258 1.00 86.00 87 VAL A O 1
ATOM 648 N N . VAL A 1 88 ? 2.611 -2.816 3.305 1.00 85.12 88 VAL A N 1
ATOM 649 C CA . VAL A 1 88 ? 2.420 -3.221 1.911 1.00 85.12 88 VAL A CA 1
ATOM 650 C C . VAL A 1 88 ? 3.628 -4.053 1.490 1.00 85.12 88 VAL A C 1
ATOM 652 O O . VAL A 1 88 ? 4.757 -3.554 1.412 1.00 85.12 88 VAL A O 1
ATOM 655 N N . ARG A 1 89 ? 3.396 -5.346 1.271 1.00 86.12 89 ARG A N 1
ATOM 656 C CA . ARG A 1 89 ? 4.413 -6.323 0.877 1.00 86.12 89 ARG A CA 1
ATOM 657 C C . ARG A 1 89 ? 4.363 -6.570 -0.623 1.00 86.12 89 ARG A C 1
ATOM 659 O O . ARG A 1 89 ? 3.412 -6.195 -1.302 1.00 86.12 89 ARG A O 1
ATOM 666 N N . LEU A 1 90 ? 5.388 -7.250 -1.130 1.00 81.56 90 LEU A N 1
ATOM 667 C CA . LEU A 1 90 ? 5.448 -7.648 -2.537 1.00 81.56 90 LEU A CA 1
ATOM 668 C C . LEU A 1 90 ? 4.216 -8.467 -2.951 1.00 81.56 90 LEU A C 1
ATOM 670 O O . LEU A 1 90 ? 3.660 -8.241 -4.019 1.00 81.56 90 LEU A O 1
ATOM 674 N N . ASP A 1 91 ? 3.771 -9.381 -2.088 1.00 83.50 91 ASP A N 1
ATOM 675 C CA . ASP A 1 91 ? 2.610 -10.239 -2.345 1.00 83.50 91 ASP A CA 1
ATOM 676 C C . ASP A 1 91 ? 1.310 -9.432 -2.505 1.00 83.50 91 ASP A C 1
ATOM 678 O O . ASP A 1 91 ? 0.532 -9.676 -3.426 1.00 83.50 91 ASP A O 1
ATOM 682 N N . ASP A 1 92 ? 1.132 -8.390 -1.687 1.00 82.50 92 ASP A N 1
ATOM 683 C CA . ASP A 1 92 ? -0.030 -7.496 -1.759 1.00 82.50 92 ASP A CA 1
ATOM 684 C C . ASP A 1 92 ? -0.082 -6.743 -3.091 1.00 82.50 92 ASP A C 1
ATOM 686 O O . ASP A 1 92 ? -1.142 -6.546 -3.675 1.00 82.50 92 ASP A O 1
ATOM 690 N N . VAL A 1 93 ? 1.083 -6.335 -3.593 1.00 80.12 93 VAL A N 1
ATOM 691 C CA . VAL A 1 93 ? 1.199 -5.640 -4.875 1.00 80.12 93 VAL A CA 1
ATOM 692 C C . VAL A 1 93 ? 1.034 -6.603 -6.051 1.00 80.12 93 VAL A C 1
ATOM 694 O O . VAL A 1 93 ? 0.401 -6.259 -7.043 1.00 80.12 93 VAL A O 1
ATOM 697 N N . SER A 1 94 ? 1.580 -7.815 -5.944 1.00 78.50 94 SER A N 1
ATOM 698 C CA . SER A 1 94 ? 1.458 -8.860 -6.966 1.00 78.50 94 SER A CA 1
ATOM 699 C C . SER A 1 94 ? 0.006 -9.316 -7.162 1.00 78.50 94 SER A C 1
ATOM 701 O O . SER A 1 94 ? -0.411 -9.637 -8.277 1.00 78.50 94 SER A O 1
ATOM 703 N N . THR A 1 95 ? -0.775 -9.327 -6.079 1.00 74.56 95 THR A N 1
ATOM 704 C CA . THR A 1 95 ? -2.182 -9.756 -6.069 1.00 74.56 9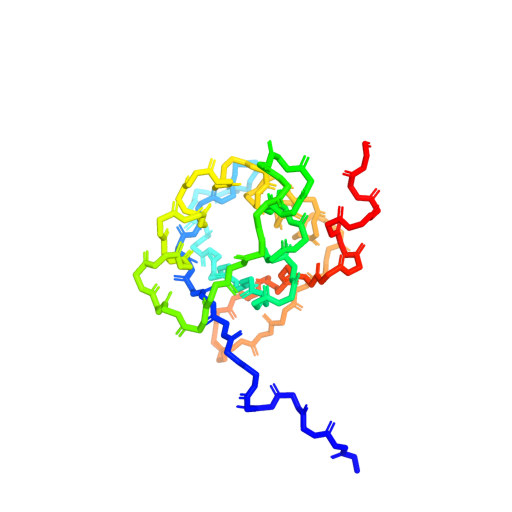5 THR A CA 1
ATOM 705 C C . THR A 1 95 ? -3.175 -8.622 -6.334 1.00 74.56 95 THR A C 1
ATOM 707 O O . THR A 1 95 ? -4.296 -8.902 -6.760 1.00 74.56 95 THR A O 1
ATOM 710 N N . ALA A 1 96 ? -2.776 -7.359 -6.153 1.00 65.00 96 ALA A N 1
ATOM 711 C CA . ALA A 1 96 ? -3.555 -6.182 -6.533 1.00 65.00 96 ALA A CA 1
ATOM 712 C C . ALA A 1 96 ? -3.589 -6.011 -8.067 1.00 65.00 96 ALA A C 1
ATOM 714 O O . ALA A 1 96 ? -2.838 -5.223 -8.640 1.00 65.00 96 ALA A O 1
ATOM 715 N N . ARG A 1 97 ? -4.446 -6.785 -8.740 1.00 48.97 97 ARG A N 1
ATOM 716 C CA . ARG A 1 97 ? -4.788 -6.632 -10.163 1.00 48.97 97 ARG A CA 1
ATOM 717 C C . ARG A 1 97 ? -6.155 -5.995 -10.356 1.00 48.97 97 ARG A C 1
ATOM 719 O O . ARG A 1 97 ? -7.093 -6.396 -9.635 1.00 48.97 97 ARG A O 1
#

pLDDT: mean 72.45, std 13.58, range [39.56, 87.38]